Protein AF-A0A963BWY1-F1 (afdb_monomer_lite)

Structure (mmCIF, N/CA/C/O backbone):
data_AF-A0A963BWY1-F1
#
_entry.id   AF-A0A963BWY1-F1
#
loop_
_atom_site.group_PDB
_atom_site.id
_atom_site.type_symbol
_atom_site.label_atom_id
_atom_site.label_alt_id
_atom_site.label_comp_id
_atom_site.label_asym_id
_atom_site.label_entity_id
_atom_site.label_seq_id
_atom_site.pdbx_PDB_ins_code
_atom_site.Cartn_x
_atom_site.Cartn_y
_atom_site.Cartn_z
_atom_site.occupancy
_atom_site.B_iso_or_equiv
_atom_site.auth_seq_id
_atom_site.auth_comp_id
_atom_site.auth_asym_id
_atom_site.auth_atom_id
_atom_site.pdbx_PDB_model_num
ATOM 1 N N . MET A 1 1 ? -12.492 -16.675 47.325 1.00 62.12 1 MET A N 1
ATOM 2 C CA . MET A 1 1 ? -12.823 -17.212 45.985 1.00 62.12 1 MET A CA 1
ATOM 3 C C . MET A 1 1 ? -12.902 -18.727 46.022 1.00 62.12 1 MET A C 1
ATOM 5 O O . MET A 1 1 ? -11.919 -19.367 46.390 1.00 62.12 1 MET A O 1
ATOM 9 N N . ASN A 1 2 ? -14.055 -19.288 45.672 1.00 87.12 2 ASN A N 1
ATOM 10 C CA . ASN A 1 2 ? -14.300 -20.733 45.597 1.00 87.12 2 ASN A CA 1
ATOM 11 C C . ASN A 1 2 ? -13.780 -21.321 44.264 1.00 87.12 2 ASN A C 1
ATOM 13 O O . ASN A 1 2 ? -13.497 -20.588 43.317 1.00 87.12 2 ASN A O 1
ATOM 17 N N . ARG A 1 3 ? -13.565 -22.648 44.204 1.00 82.81 3 ARG A N 1
ATOM 18 C CA . ARG A 1 3 ? -12.885 -23.324 43.070 1.00 82.81 3 ARG A CA 1
ATOM 19 C C . ARG A 1 3 ? -13.515 -23.002 41.709 1.00 82.81 3 ARG A C 1
ATOM 21 O O . ARG A 1 3 ? -12.785 -22.821 40.741 1.00 82.81 3 ARG A O 1
ATOM 28 N N . LEU A 1 4 ? -14.839 -22.854 41.667 1.00 86.50 4 LEU A N 1
ATOM 29 C CA . LEU A 1 4 ? -15.581 -22.493 40.462 1.00 86.50 4 LEU A CA 1
ATOM 30 C C . LEU A 1 4 ? -15.218 -21.089 39.946 1.00 86.50 4 LEU A C 1
ATOM 32 O O . LEU A 1 4 ? -14.990 -20.921 38.755 1.00 86.50 4 LEU A O 1
ATOM 36 N N . GLN A 1 5 ? -15.065 -20.106 40.841 1.00 85.50 5 GLN A N 1
ATOM 37 C CA . GLN A 1 5 ? -14.622 -18.756 40.472 1.00 85.50 5 GLN A CA 1
ATOM 38 C C . GLN A 1 5 ? -13.204 -18.761 39.893 1.00 85.50 5 GLN A C 1
ATOM 40 O O . GLN A 1 5 ? -12.944 -18.071 38.918 1.00 85.50 5 GLN A O 1
ATOM 45 N N . ARG A 1 6 ? -12.290 -19.569 40.448 1.00 87.06 6 ARG A N 1
ATOM 46 C CA . ARG A 1 6 ? -10.906 -19.659 39.945 1.00 87.06 6 ARG A CA 1
ATOM 47 C C . ARG A 1 6 ? -10.838 -20.278 38.548 1.00 87.06 6 ARG A C 1
ATOM 49 O O . ARG A 1 6 ? -10.078 -19.795 37.717 1.00 87.06 6 ARG A O 1
ATOM 56 N N . LEU A 1 7 ? -11.643 -21.310 38.290 1.00 88.19 7 LEU A N 1
ATOM 57 C CA . LEU A 1 7 ? -11.741 -21.944 36.972 1.00 88.19 7 LEU A CA 1
ATOM 58 C C . LEU A 1 7 ? -12.367 -21.002 35.936 1.00 88.19 7 LEU A C 1
ATOM 60 O O . LEU A 1 7 ? -11.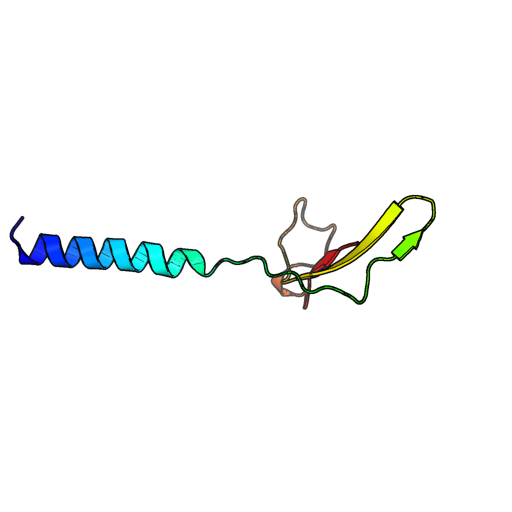844 -20.889 34.833 1.00 88.19 7 LEU A O 1
ATOM 64 N N . ALA A 1 8 ? -13.426 -20.276 36.305 1.00 87.69 8 ALA A N 1
ATOM 65 C CA . ALA A 1 8 ? -14.049 -19.286 35.430 1.00 87.69 8 ALA A CA 1
ATOM 66 C C . ALA A 1 8 ? -13.089 -18.133 35.085 1.00 87.69 8 ALA A C 1
ATOM 68 O O . ALA A 1 8 ? -12.970 -17.759 33.921 1.00 87.69 8 ALA A O 1
ATOM 69 N N . SER A 1 9 ? -12.347 -17.612 36.069 1.00 86.25 9 SER A N 1
ATOM 70 C CA . SER A 1 9 ? -11.327 -16.585 35.829 1.00 86.25 9 SER A CA 1
ATOM 71 C C . SER A 1 9 ? -10.189 -17.091 34.939 1.00 86.25 9 SER A C 1
ATOM 73 O O . SER A 1 9 ? -9.786 -16.382 34.023 1.00 86.25 9 SER A O 1
ATOM 75 N N . ALA A 1 10 ? -9.693 -18.312 35.168 1.00 86.62 10 ALA A N 1
ATOM 76 C CA . ALA A 1 10 ? -8.645 -18.909 34.340 1.00 86.62 10 ALA A CA 1
ATOM 77 C C . ALA A 1 10 ? -9.107 -19.129 32.890 1.00 86.62 10 ALA A C 1
ATOM 79 O O . ALA A 1 10 ? -8.342 -18.883 31.962 1.00 86.62 10 ALA A O 1
ATOM 80 N N . PHE A 1 11 ? -10.364 -19.534 32.692 1.00 88.38 11 PHE A N 1
ATOM 81 C CA . PHE A 1 11 ? -10.955 -19.685 31.365 1.00 88.38 11 PHE A CA 1
ATOM 82 C C . PHE A 1 11 ? -11.083 -18.341 30.635 1.00 88.38 11 PHE A C 1
ATOM 84 O O . PHE A 1 11 ? -10.655 -18.235 29.491 1.00 88.38 11 PHE A O 1
ATOM 91 N N . LEU A 1 12 ? -11.584 -17.298 31.308 1.00 87.50 12 LEU A N 1
ATOM 92 C CA . LEU A 1 12 ? -11.703 -15.948 30.740 1.00 87.50 12 LEU A CA 1
ATOM 93 C C . LEU A 1 12 ? -10.337 -15.363 30.344 1.00 87.50 12 LEU A C 1
ATOM 95 O O . LEU A 1 12 ? -10.178 -14.862 29.230 1.00 87.50 12 LEU A O 1
ATOM 99 N N . LEU A 1 13 ? -9.334 -15.489 31.221 1.00 85.81 13 LEU A N 1
ATOM 100 C CA . LEU A 1 13 ? -7.953 -15.073 30.944 1.00 85.81 13 LEU A CA 1
ATOM 101 C C . LEU A 1 13 ? -7.342 -15.857 29.775 1.00 85.81 13 LEU A C 1
ATOM 103 O O . LEU A 1 13 ? -6.740 -15.259 28.887 1.00 85.81 13 LEU A O 1
ATOM 107 N N . GLY A 1 14 ? -7.535 -17.179 29.747 1.00 84.94 14 GLY A N 1
ATOM 108 C CA . GLY A 1 14 ? -7.064 -18.034 28.658 1.00 84.94 14 GLY A CA 1
ATOM 109 C C . GLY A 1 14 ? -7.710 -17.695 27.313 1.00 84.94 14 GLY A C 1
ATOM 110 O O . GLY A 1 14 ? -7.014 -17.621 26.305 1.00 84.94 14 GLY A O 1
ATOM 111 N N . SER A 1 15 ? -9.019 -17.418 27.290 1.00 81.00 15 SER A N 1
ATOM 112 C CA . SER A 1 15 ? -9.721 -17.028 26.062 1.00 81.00 15 SER A CA 1
ATOM 113 C C . SER A 1 15 ? -9.258 -15.678 25.515 1.00 81.00 15 SER A C 1
ATOM 115 O O . SER A 1 15 ? -9.041 -15.562 24.314 1.00 81.00 15 SER A O 1
ATOM 117 N N . GLY A 1 16 ? -9.029 -14.677 26.372 1.00 79.06 16 GLY A N 1
ATOM 118 C CA . GLY A 1 16 ? -8.562 -13.360 25.925 1.00 79.06 16 GLY A CA 1
ATOM 119 C C . GLY A 1 16 ? -7.198 -13.414 25.231 1.00 79.06 16 GLY A C 1
ATOM 120 O O . GLY A 1 16 ? -6.991 -12.729 24.234 1.00 79.06 16 GLY A O 1
ATOM 121 N N . LEU A 1 17 ? -6.298 -14.282 25.711 1.00 77.25 17 LEU A N 1
ATOM 122 C CA . LEU A 1 17 ? -4.968 -14.476 25.125 1.00 77.25 17 LEU A CA 1
ATOM 123 C C . LEU A 1 17 ? -5.000 -15.154 23.745 1.00 77.25 17 LEU A C 1
ATOM 125 O O . LEU A 1 17 ? -4.118 -14.921 22.927 1.00 77.25 17 LEU A O 1
ATOM 129 N N . LEU A 1 18 ? -5.993 -16.010 23.486 1.00 76.88 18 LEU A N 1
ATOM 130 C CA . LEU A 1 18 ? -6.125 -16.699 22.199 1.00 76.88 18 LEU A CA 1
ATOM 131 C C . LEU A 1 18 ? -6.710 -15.791 21.110 1.00 76.88 18 LEU A C 1
ATOM 133 O O . LEU A 1 18 ? -6.339 -15.925 19.948 1.00 76.88 18 LEU A O 1
ATOM 137 N N . LEU A 1 19 ? -7.595 -14.855 21.470 1.00 72.25 19 LEU A N 1
ATOM 138 C CA . LEU A 1 19 ? -8.186 -13.922 20.504 1.00 72.25 19 LEU A CA 1
ATOM 139 C C . LEU A 1 19 ? -7.241 -12.782 20.093 1.00 72.25 19 LEU A C 1
ATOM 141 O O . LEU A 1 19 ? -7.384 -12.255 18.992 1.00 72.25 19 LEU A O 1
ATOM 145 N N . SER A 1 20 ? -6.263 -12.404 20.923 1.00 6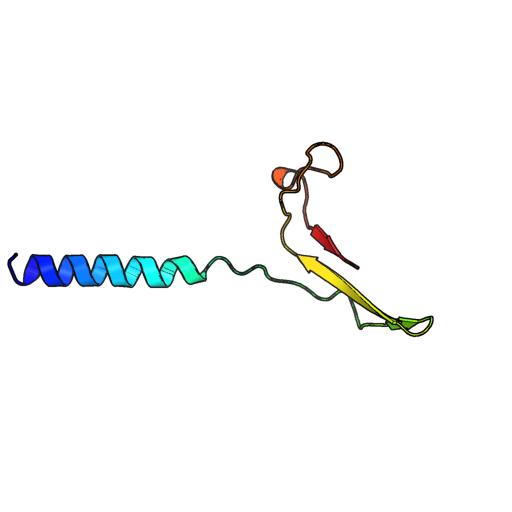6.00 20 SER A N 1
ATOM 146 C CA . SER A 1 20 ? -5.319 -11.329 20.581 1.00 66.00 20 SER A CA 1
ATOM 147 C C . SER A 1 20 ? -4.330 -11.703 19.469 1.00 66.00 20 SER A C 1
ATOM 149 O O . SER A 1 20 ? -3.766 -10.814 18.838 1.00 66.00 20 SER A O 1
ATOM 151 N N . ALA A 1 21 ? -4.151 -12.993 19.170 1.00 63.38 21 ALA A N 1
ATOM 152 C CA . ALA A 1 21 ? -3.291 -13.454 18.078 1.00 63.38 21 ALA A CA 1
ATOM 153 C C . ALA A 1 21 ? -3.871 -13.192 16.670 1.00 63.38 21 ALA A C 1
ATOM 155 O O . ALA A 1 21 ? -3.167 -13.378 15.677 1.00 63.38 21 ALA A O 1
ATOM 156 N N . ALA A 1 22 ? -5.134 -12.759 16.566 1.00 62.91 22 ALA A N 1
ATOM 157 C CA . ALA A 1 22 ? -5.816 -12.546 15.289 1.00 62.91 22 ALA A CA 1
ATOM 158 C C . ALA A 1 22 ? -5.382 -11.270 14.540 1.00 62.91 22 ALA A C 1
ATOM 160 O O . ALA A 1 22 ? -5.649 -11.154 13.347 1.00 62.91 22 ALA A O 1
ATOM 161 N N . ALA A 1 23 ? -4.709 -10.323 15.203 1.00 63.28 23 ALA A N 1
ATOM 162 C CA . ALA A 1 23 ? -4.186 -9.121 14.554 1.00 63.28 23 ALA A CA 1
ATOM 163 C C . ALA A 1 23 ? -2.833 -9.418 13.883 1.00 63.28 23 ALA A C 1
ATOM 165 O O . ALA A 1 23 ? -1.775 -9.127 14.436 1.00 63.28 23 ALA A O 1
ATOM 166 N N . GLN A 1 24 ? -2.874 -10.042 12.706 1.00 68.56 24 GLN A N 1
ATOM 167 C CA . GLN A 1 24 ? -1.709 -10.234 11.839 1.00 68.56 24 GLN A CA 1
ATOM 168 C C . GLN A 1 24 ? -1.748 -9.170 10.734 1.00 68.56 24 GLN A C 1
ATOM 170 O O . GLN A 1 24 ? -2.748 -9.073 10.024 1.00 68.56 24 GLN A O 1
ATOM 175 N N . ALA A 1 25 ? -0.682 -8.381 10.575 1.00 73.12 25 ALA A N 1
ATOM 176 C CA . ALA A 1 25 ? -0.494 -7.572 9.373 1.00 73.12 25 ALA A CA 1
ATOM 177 C C . ALA A 1 25 ? 0.049 -8.501 8.284 1.00 73.12 25 ALA A C 1
ATOM 179 O O . ALA A 1 25 ? 1.220 -8.872 8.307 1.00 73.12 25 ALA A O 1
ATOM 180 N N . LEU A 1 26 ? -0.839 -8.983 7.418 1.00 85.12 26 LEU A N 1
ATOM 181 C CA . LEU A 1 26 ? -0.494 -9.995 6.429 1.00 85.12 26 LEU A CA 1
ATOM 182 C C . LEU A 1 26 ? -0.105 -9.314 5.118 1.00 85.12 26 LEU A C 1
ATOM 184 O O . LEU A 1 26 ? -0.941 -8.691 4.466 1.00 85.12 26 LEU A O 1
ATOM 188 N N . GLU A 1 27 ? 1.157 -9.468 4.740 1.00 94.56 27 GLU A N 1
ATOM 189 C CA . GLU A 1 27 ? 1.708 -8.947 3.493 1.00 94.56 27 GLU A CA 1
ATOM 190 C C . GLU A 1 27 ? 1.646 -9.995 2.379 1.00 94.56 27 GLU A C 1
ATOM 192 O O . GLU A 1 27 ? 1.937 -11.179 2.578 1.00 94.56 27 GLU A O 1
ATOM 197 N N . TYR A 1 28 ? 1.283 -9.541 1.184 1.00 95.81 28 TYR A N 1
ATOM 198 C CA . TYR A 1 28 ? 1.177 -10.352 -0.018 1.00 95.81 28 TYR A CA 1
ATOM 199 C C . TYR A 1 28 ? 2.197 -9.867 -1.054 1.00 95.81 28 TYR A C 1
ATOM 201 O O . TYR A 1 28 ? 2.109 -8.719 -1.501 1.00 95.81 28 TYR A O 1
ATOM 209 N N . PRO A 1 29 ? 3.154 -10.716 -1.470 1.00 97.06 29 PRO A N 1
ATOM 210 C CA . PRO A 1 29 ? 4.180 -10.316 -2.421 1.00 97.06 29 PRO A CA 1
ATOM 211 C C . PRO A 1 29 ? 3.601 -10.084 -3.816 1.00 97.06 29 PRO A C 1
ATOM 213 O O . PRO A 1 29 ? 2.794 -10.869 -4.322 1.00 97.06 29 PRO A O 1
ATOM 216 N N . ILE A 1 30 ? 4.074 -9.025 -4.467 1.00 98.12 30 ILE A N 1
ATOM 217 C CA . ILE A 1 30 ? 3.784 -8.716 -5.864 1.00 98.12 30 ILE A CA 1
ATOM 218 C C . ILE A 1 30 ? 4.962 -9.203 -6.705 1.00 98.12 30 ILE A C 1
ATOM 220 O O . ILE A 1 30 ? 5.989 -8.540 -6.832 1.00 98.12 30 ILE A O 1
ATOM 224 N N . GLY A 1 31 ? 4.803 -10.384 -7.302 1.00 97.31 31 GLY A N 1
ATOM 225 C CA . GLY A 1 31 ? 5.831 -10.978 -8.154 1.00 97.31 31 GLY A CA 1
ATOM 226 C C . GLY A 1 31 ? 7.092 -11.380 -7.382 1.00 97.31 31 GLY A C 1
ATOM 227 O O . GLY A 1 31 ? 7.020 -11.849 -6.248 1.00 97.31 31 GLY A O 1
ATOM 228 N N . SER A 1 32 ? 8.251 -11.260 -8.032 1.00 97.69 32 SER A N 1
ATOM 229 C CA . SER A 1 32 ? 9.562 -11.543 -7.437 1.00 97.69 32 SER A CA 1
ATOM 230 C C . SER A 1 32 ? 10.364 -10.248 -7.281 1.00 97.69 32 SER A C 1
ATOM 232 O O . SER A 1 32 ? 10.249 -9.388 -8.154 1.00 97.69 32 SER A O 1
ATOM 234 N N . PRO A 1 33 ? 11.201 -10.106 -6.236 1.00 98.12 33 PRO A N 1
ATOM 235 C CA . PRO A 1 33 ? 12.068 -8.941 -6.085 1.00 98.12 33 PRO A CA 1
ATOM 236 C C . PRO A 1 33 ? 12.990 -8.734 -7.290 1.00 98.12 33 PRO A C 1
ATOM 238 O O . PRO A 1 33 ? 13.465 -9.690 -7.911 1.00 98.12 33 PRO A O 1
ATOM 241 N N . HIS A 1 34 ? 13.260 -7.475 -7.619 1.00 98.06 34 HIS A N 1
ATOM 242 C CA . HIS A 1 34 ? 14.126 -7.081 -8.722 1.00 98.06 34 HIS A CA 1
ATOM 243 C C . HIS A 1 34 ? 15.431 -6.477 -8.199 1.00 98.06 34 HIS A C 1
ATOM 245 O O . HIS A 1 34 ? 15.416 -5.609 -7.336 1.00 98.06 34 HIS A O 1
ATOM 251 N N . ASN A 1 35 ? 16.566 -6.870 -8.780 1.00 97.94 35 ASN A N 1
ATOM 252 C CA . ASN A 1 35 ? 17.869 -6.273 -8.479 1.00 97.94 35 ASN A CA 1
ATOM 253 C C . ASN A 1 35 ? 18.209 -5.201 -9.521 1.00 97.94 35 ASN A C 1
ATOM 255 O O . ASN A 1 35 ? 18.602 -5.525 -10.643 1.00 97.94 35 ASN A O 1
ATOM 259 N N . ILE A 1 36 ? 18.031 -3.924 -9.175 1.00 97.31 36 ILE A N 1
ATOM 260 C CA . ILE A 1 36 ? 18.176 -2.787 -10.097 1.00 97.31 36 ILE A CA 1
ATOM 261 C C . ILE A 1 36 ? 18.992 -1.685 -9.422 1.00 97.31 36 ILE A C 1
ATOM 263 O O . ILE A 1 36 ? 18.787 -1.371 -8.256 1.00 97.31 36 ILE A O 1
ATOM 267 N N . ALA A 1 37 ? 19.931 -1.088 -10.164 1.00 96.94 37 ALA A N 1
ATOM 268 C CA . ALA A 1 37 ? 20.768 0.020 -9.689 1.00 96.94 37 ALA A CA 1
ATOM 269 C C . ALA A 1 37 ? 21.508 -0.258 -8.358 1.00 96.94 37 ALA A C 1
ATOM 271 O O . ALA A 1 37 ? 21.790 0.662 -7.597 1.00 96.94 37 ALA A O 1
ATOM 272 N N . GLY A 1 38 ? 21.840 -1.524 -8.085 1.00 97.75 38 GLY A N 1
ATOM 273 C CA . GLY A 1 38 ? 22.517 -1.932 -6.850 1.00 97.75 38 GLY A CA 1
ATOM 274 C C . GLY A 1 38 ? 21.602 -2.078 -5.629 1.00 97.75 38 GLY A C 1
ATOM 275 O O . GLY A 1 38 ? 22.119 -2.221 -4.526 1.00 97.75 38 GLY A O 1
AT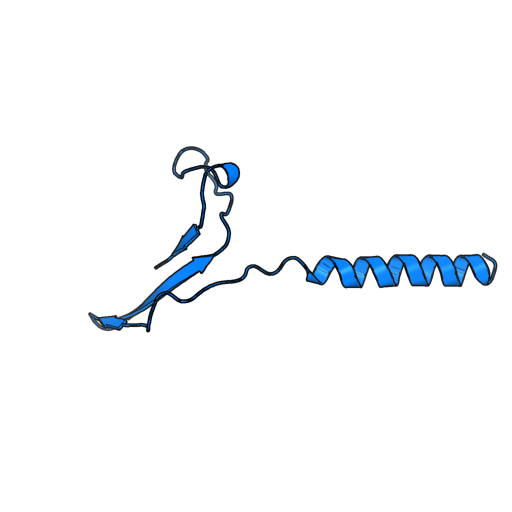OM 276 N N . MET A 1 39 ? 20.279 -2.058 -5.812 1.00 98.06 39 MET A N 1
ATOM 277 C CA . MET A 1 39 ? 19.285 -2.303 -4.763 1.00 98.06 39 MET A CA 1
ATOM 278 C C . MET A 1 39 ? 18.416 -3.514 -5.108 1.00 98.06 39 MET A C 1
ATOM 280 O O . MET A 1 39 ? 18.124 -3.756 -6.282 1.00 98.06 39 MET A O 1
ATOM 284 N N . GLU A 1 40 ? 17.981 -4.241 -4.082 1.00 97.94 40 GLU A N 1
ATOM 285 C CA . GLU A 1 40 ? 16.878 -5.195 -4.188 1.00 97.94 40 GLU A CA 1
ATOM 286 C C . GLU A 1 40 ? 15.570 -4.443 -3.921 1.00 97.94 40 GLU A C 1
ATOM 288 O O . GLU A 1 40 ? 15.409 -3.834 -2.867 1.00 97.94 40 GLU A O 1
ATOM 293 N N . ILE A 1 41 ? 14.664 -4.452 -4.896 1.00 97.81 41 ILE A N 1
ATOM 294 C CA . ILE A 1 41 ? 13.366 -3.780 -4.842 1.00 97.81 41 ILE A CA 1
ATOM 295 C C . ILE A 1 41 ? 12.282 -4.849 -4.824 1.00 97.81 41 ILE A C 1
ATOM 297 O O . ILE A 1 41 ? 12.159 -5.626 -5.775 1.00 97.81 41 ILE A O 1
ATOM 301 N N . ALA A 1 42 ? 11.500 -4.885 -3.752 1.00 97.81 42 ALA A N 1
ATOM 302 C CA . ALA A 1 42 ? 10.339 -5.751 -3.610 1.00 97.81 42 ALA A CA 1
ATOM 303 C C . ALA A 1 42 ? 9.072 -4.896 -3.606 1.00 97.81 42 ALA A C 1
ATOM 305 O O . ALA A 1 42 ? 9.126 -3.706 -3.339 1.00 97.81 42 ALA A O 1
ATOM 306 N N . ALA A 1 43 ? 7.930 -5.496 -3.914 1.00 98.19 43 ALA A N 1
ATOM 307 C CA . ALA A 1 43 ? 6.646 -4.829 -3.779 1.00 98.19 43 ALA A CA 1
ATOM 308 C C . ALA A 1 43 ? 5.683 -5.769 -3.063 1.00 98.19 43 ALA A C 1
ATOM 310 O O . ALA A 1 43 ? 5.668 -6.976 -3.331 1.00 98.19 43 ALA A O 1
ATOM 311 N N . VAL A 1 44 ? 4.886 -5.218 -2.158 1.00 97.88 44 VAL A N 1
ATOM 312 C CA . VAL A 1 44 ? 3.880 -5.963 -1.399 1.00 97.88 44 VAL A CA 1
ATOM 313 C C . VAL A 1 44 ? 2.591 -5.164 -1.333 1.00 97.88 44 VAL A C 1
ATOM 315 O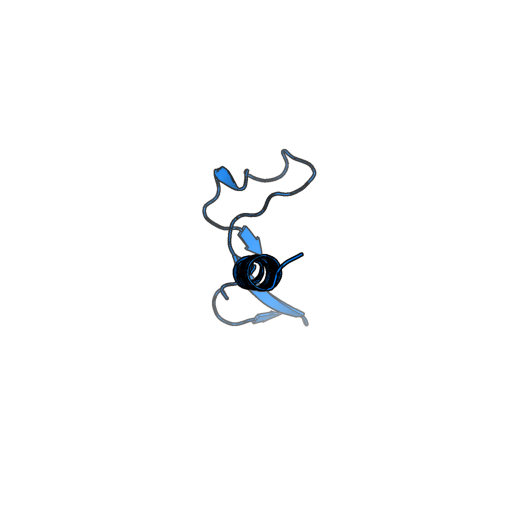 O . VAL A 1 44 ? 2.597 -3.937 -1.420 1.00 97.88 44 VAL A O 1
ATOM 318 N N . TYR A 1 45 ? 1.474 -5.863 -1.165 1.00 97.38 45 TYR A N 1
ATOM 319 C CA . TYR A 1 45 ? 0.247 -5.238 -0.697 1.00 97.38 45 TYR A CA 1
ATOM 320 C C . TYR A 1 45 ? -0.243 -5.901 0.585 1.00 97.38 45 TYR A C 1
ATOM 322 O O . TYR A 1 45 ? 0.012 -7.078 0.830 1.00 97.38 45 TYR A O 1
ATOM 330 N N . LEU A 1 46 ? -0.976 -5.148 1.391 1.00 96.31 46 LEU A N 1
ATOM 331 C CA . LEU A 1 46 ? -1.592 -5.614 2.629 1.00 96.31 46 LEU A CA 1
ATOM 332 C C . LEU A 1 46 ? -2.938 -4.920 2.846 1.00 96.31 46 LEU A C 1
ATOM 334 O O . LEU A 1 46 ? -3.403 -4.151 1.997 1.00 96.31 46 LEU A O 1
ATOM 338 N N . GLN A 1 47 ? -3.593 -5.212 3.970 1.00 95.25 47 GLN A N 1
ATOM 339 C CA . GLN A 1 47 ? -4.817 -4.512 4.347 1.00 95.25 47 GLN A CA 1
ATOM 340 C C . GLN A 1 47 ? -4.590 -2.986 4.404 1.00 95.25 47 GLN A C 1
ATOM 342 O O . GLN A 1 47 ? -3.499 -2.554 4.779 1.00 95.25 47 GLN A O 1
ATOM 347 N N . PRO A 1 48 ? -5.599 -2.161 4.069 1.00 95.31 48 PRO A N 1
ATOM 348 C CA . PRO A 1 48 ? -5.515 -0.712 4.224 1.00 95.31 48 PRO A CA 1
ATOM 349 C C . PRO A 1 48 ? -5.094 -0.305 5.640 1.00 95.31 48 PRO A C 1
ATOM 351 O O . PRO A 1 48 ? -5.546 -0.904 6.619 1.00 95.31 48 PRO A O 1
ATOM 354 N N . ILE A 1 49 ? -4.265 0.733 5.740 1.00 93.38 49 ILE A N 1
ATOM 355 C CA . ILE A 1 49 ? -3.780 1.272 7.014 1.00 93.38 49 ILE A CA 1
ATOM 356 C C . ILE A 1 49 ? -4.170 2.740 7.166 1.00 93.38 49 ILE A C 1
ATOM 358 O O . ILE A 1 49 ? -4.239 3.482 6.182 1.00 93.38 49 ILE A O 1
ATOM 362 N N . ASP A 1 50 ? -4.402 3.153 8.408 1.00 93.88 50 ASP A N 1
ATOM 363 C CA . ASP A 1 50 ? -4.510 4.566 8.752 1.00 93.88 50 ASP A CA 1
ATOM 364 C C . ASP A 1 50 ? -3.109 5.181 8.840 1.00 93.88 50 ASP A C 1
ATOM 366 O O . ASP A 1 50 ? -2.158 4.545 9.301 1.00 93.88 50 ASP A O 1
ATOM 370 N N . MET A 1 51 ? -2.975 6.424 8.384 1.00 93.88 51 MET A N 1
ATOM 371 C CA . MET A 1 51 ? -1.704 7.139 8.336 1.00 93.88 51 MET A CA 1
ATOM 372 C C . MET A 1 51 ? -1.872 8.576 8.808 1.00 93.88 51 MET A C 1
ATOM 374 O O . MET A 1 51 ? -2.887 9.213 8.531 1.00 93.88 51 MET A O 1
ATOM 378 N N . GLU A 1 52 ? -0.825 9.095 9.444 1.00 94.50 52 GLU A N 1
ATOM 379 C CA . GLU A 1 52 ? -0.746 10.482 9.893 1.00 94.50 52 GLU A CA 1
ATOM 380 C C . GLU A 1 52 ? 0.404 11.225 9.188 1.00 94.50 52 GLU A C 1
ATOM 382 O O . GLU A 1 52 ? 1.472 10.636 8.984 1.00 94.50 52 GLU A O 1
ATOM 387 N N . PRO A 1 53 ? 0.242 12.522 8.860 1.00 94.12 53 PRO A N 1
ATOM 388 C CA . PRO A 1 53 ? -0.974 13.317 9.045 1.00 94.12 53 PRO A CA 1
ATOM 389 C C . PRO A 1 53 ? -2.089 12.957 8.048 1.00 94.12 53 PRO A C 1
ATOM 391 O O . PRO A 1 53 ? -1.819 12.588 6.900 1.00 94.12 53 PRO A O 1
ATOM 394 N N . GLU A 1 54 ? -3.346 13.112 8.468 1.00 90.94 54 GLU A N 1
ATOM 395 C CA . GLU A 1 54 ? -4.498 12.968 7.571 1.00 90.94 54 GLU A CA 1
ATOM 396 C C . GLU A 1 54 ? -4.414 13.888 6.331 1.00 90.94 54 GLU A C 1
ATOM 398 O O . GLU A 1 54 ? -3.810 14.962 6.341 1.00 90.94 54 GLU A O 1
ATOM 403 N N . GLY A 1 55 ? -5.076 13.480 5.242 1.00 90.75 55 GLY A N 1
ATOM 404 C CA . GLY A 1 55 ? -5.252 14.293 4.030 1.00 90.75 55 GLY A CA 1
ATOM 405 C C . GLY A 1 55 ? -4.180 14.113 2.952 1.00 90.75 55 GLY A C 1
ATOM 406 O O . GLY A 1 55 ? -4.369 14.589 1.834 1.00 90.75 55 GLY A O 1
ATOM 407 N N . HIS A 1 56 ? -3.094 13.390 3.240 1.00 92.00 56 HIS A N 1
ATOM 408 C CA . HIS A 1 56 ? -2.070 13.049 2.242 1.00 92.00 56 HIS A CA 1
ATOM 409 C C . HIS A 1 56 ? -2.374 11.760 1.476 1.00 92.00 56 HIS A C 1
ATOM 411 O O . HIS A 1 56 ? -1.968 11.618 0.324 1.00 92.00 56 HIS A O 1
ATOM 417 N N . MET A 1 57 ? -3.101 10.841 2.110 1.00 93.88 57 MET A N 1
ATOM 418 C CA . MET A 1 57 ? -3.441 9.530 1.567 1.00 93.88 57 MET A CA 1
ATOM 419 C C . MET A 1 57 ? -4.957 9.334 1.564 1.00 93.88 57 MET A C 1
ATOM 421 O O . MET A 1 57 ? -5.690 9.971 2.327 1.00 93.88 57 MET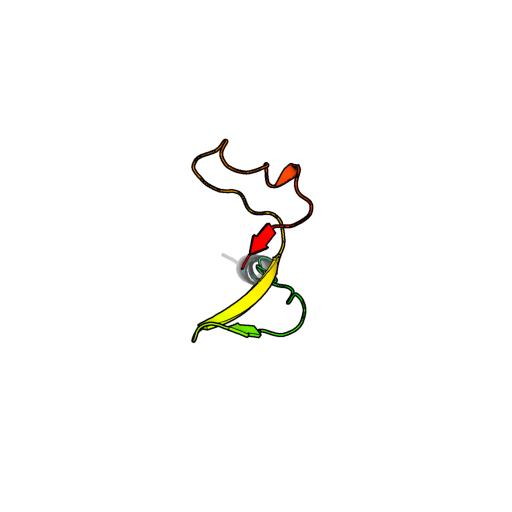 A O 1
ATOM 425 N N . ARG A 1 58 ? -5.438 8.436 0.700 1.00 95.31 58 ARG A N 1
ATOM 426 C CA . ARG A 1 58 ? -6.831 7.977 0.731 1.00 95.31 58 ARG A CA 1
ATOM 427 C C . ARG A 1 58 ? -7.084 7.240 2.047 1.00 95.31 58 ARG A C 1
ATOM 429 O O . ARG A 1 58 ? -6.219 6.504 2.512 1.00 95.31 58 ARG A O 1
ATOM 436 N N . LYS A 1 59 ? -8.268 7.427 2.635 1.00 96.75 59 LYS A N 1
ATOM 437 C CA . LYS A 1 59 ? -8.636 6.787 3.905 1.00 96.75 59 LYS A CA 1
ATOM 438 C C . LYS A 1 59 ? -8.590 5.265 3.792 1.00 96.75 59 LYS A C 1
ATOM 440 O O . LYS A 1 59 ? -8.968 4.713 2.753 1.00 96.75 59 LYS A O 1
ATOM 445 N N . ALA A 1 60 ? -8.215 4.592 4.880 1.00 95.81 60 ALA A N 1
ATOM 446 C CA . ALA A 1 60 ? -8.196 3.134 4.942 1.00 95.81 60 ALA A CA 1
ATOM 447 C C . ALA A 1 60 ? -9.579 2.536 4.644 1.00 95.81 60 ALA A C 1
ATOM 449 O O . ALA A 1 60 ? -9.701 1.613 3.847 1.00 95.81 60 ALA A O 1
ATOM 450 N N . SER A 1 61 ? -10.637 3.137 5.200 1.00 96.19 61 SER A N 1
ATOM 451 C CA . SER A 1 61 ? -12.033 2.715 5.012 1.00 96.19 61 SER A CA 1
ATOM 452 C C . SER A 1 61 ? -12.557 2.838 3.578 1.00 96.19 61 SER A C 1
ATOM 454 O O . SER A 1 61 ? -13.614 2.296 3.263 1.00 96.19 61 SER A O 1
ATOM 456 N N . GLU A 1 62 ? -11.846 3.565 2.720 1.00 97.38 62 GLU A N 1
ATOM 457 C CA . GLU A 1 62 ? -12.211 3.785 1.323 1.00 97.38 62 GLU A CA 1
ATOM 458 C C . GLU A 1 62 ? -11.248 3.090 0.356 1.00 97.38 62 GLU A C 1
ATOM 460 O O . GLU A 1 62 ? -11.420 3.225 -0.856 1.00 97.38 62 GLU A O 1
ATOM 465 N N . SER A 1 63 ? -10.215 2.417 0.862 1.00 97.12 63 SER A N 1
ATOM 466 C CA . SER A 1 63 ? -9.168 1.778 0.065 1.00 97.12 63 SER A CA 1
ATOM 467 C C . SER A 1 63 ? -9.329 0.263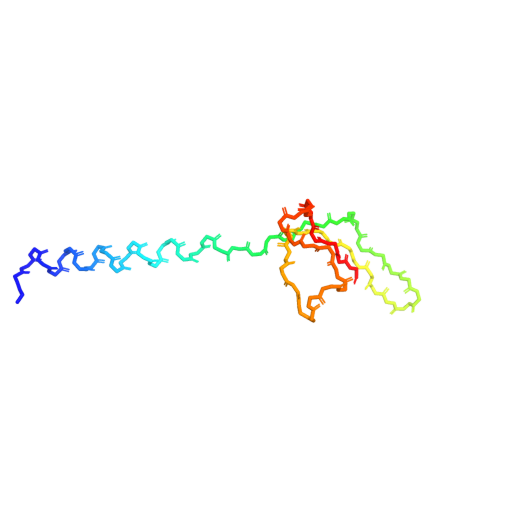 0.095 1.00 97.12 63 SER A C 1
ATOM 469 O O . SER A 1 63 ? -9.756 -0.297 1.099 1.00 97.12 63 SER A O 1
ATOM 471 N N . ASP A 1 64 ? -8.958 -0.403 -0.996 1.00 97.19 64 ASP A N 1
ATOM 472 C CA . ASP A 1 64 ? -9.018 -1.867 -1.066 1.00 97.19 64 ASP A CA 1
ATOM 473 C C . ASP A 1 64 ? -7.759 -2.517 -0.465 1.00 97.19 64 ASP A C 1
ATOM 475 O O . ASP A 1 64 ? -7.845 -3.564 0.175 1.00 97.19 64 ASP A O 1
ATOM 479 N N . ILE A 1 65 ? -6.592 -1.882 -0.651 1.00 96.38 65 ILE A N 1
ATOM 480 C CA . ILE A 1 65 ? -5.272 -2.343 -0.190 1.00 96.38 65 ILE A CA 1
ATOM 481 C C . ILE A 1 65 ? -4.368 -1.161 0.194 1.00 96.38 65 ILE A C 1
ATOM 483 O O . ILE A 1 65 ? -4.567 -0.041 -0.283 1.00 96.38 65 ILE A O 1
ATOM 487 N N . HIS A 1 66 ? -3.340 -1.427 1.000 1.00 96.81 66 HIS A N 1
ATOM 488 C CA . HIS A 1 66 ? -2.131 -0.603 1.079 1.00 96.81 66 HIS A CA 1
ATOM 489 C C . HIS A 1 66 ? -1.056 -1.212 0.169 1.00 96.81 66 HIS A C 1
ATOM 491 O O . HIS A 1 66 ? -0.928 -2.434 0.129 1.00 96.81 66 HIS A O 1
ATOM 497 N N . LEU A 1 67 ? -0.325 -0.386 -0.583 1.00 97.12 67 LEU A N 1
ATOM 498 C CA . LEU A 1 67 ? 0.701 -0.816 -1.538 1.00 97.12 67 LEU A CA 1
ATOM 499 C C . LEU A 1 67 ? 2.049 -0.215 -1.137 1.00 97.12 67 LEU A C 1
ATOM 501 O O . LEU A 1 67 ? 2.143 1.002 -0.979 1.00 97.12 67 LEU A O 1
ATOM 505 N N . GLU A 1 68 ? 3.073 -1.058 -1.049 1.00 97.19 68 GLU A N 1
ATOM 506 C CA . GLU A 1 68 ? 4.436 -0.681 -0.668 1.00 97.19 68 GLU A CA 1
ATOM 507 C C . GLU A 1 68 ? 5.449 -1.111 -1.740 1.00 97.19 68 GLU A C 1
ATOM 509 O O . GLU A 1 68 ? 5.207 -2.050 -2.510 1.00 97.19 68 GLU A O 1
ATOM 514 N N . ALA A 1 69 ? 6.574 -0.396 -1.788 1.00 95.62 69 ALA A N 1
ATOM 515 C CA . ALA A 1 69 ? 7.714 -0.630 -2.673 1.00 95.62 69 ALA A CA 1
ATOM 516 C C . ALA A 1 69 ? 9.031 -0.356 -1.935 1.00 95.62 69 ALA A C 1
ATOM 518 O O . ALA A 1 69 ? 9.025 0.553 -1.072 1.00 95.62 69 ALA A O 1
#

Foldseek 3Di:
DDPVVVVVVVVVVVVVVVVVVPPDFDKDWDPAWDCPPNDTDTKIKTQFDDDPPPPPDDHSVVDRIDIDD

Secondary structure (DSSP, 8-state):
--HHHHHHHHHHHHHHHHHGGG-----EE-S--EEETTEEE--EEES----SSTTSS--GGG-S-EEE-

pLDDT: mean 89.71, std 10.14, range [62.12, 98.19]

Sequence (69 aa):
MNRLQRLASAFLLGSGLLLSAAAQALEYPIGSPHNIAGMEIAAVYLQPIDMEPEGHMRKASESDIHLEA

Radius of gyration: 21.02 Å; chains: 1; bounding box: 38×38×56 Å